Protein AF-A0A2K3KRR8-F1 (afdb_monomer)

InterPro domains:
  IPR031781 SF3A2 domain [PF16835] (1-71)
  IPR052092 Splicing Factor 3A Subunit 2 [PTHR23205] (1-74)

Nearest PDB structures (foldseek):
  7abi-assembly1_F  TM=7.732E-01  e=9.286E-05  Homo sapiens
  8qo9-assembly1_8  TM=7.800E-01  e=1.039E-04  Homo sapiens
  7vpx-assembly1_B  TM=7.740E-01  e=9.286E-05  Homo sapiens
  8qzs-assembly1_8  TM=7.764E-01  e=1.099E-04  Homo sapiens
  6ahd-assembly1_v  TM=5.864E-01  e=1.822E-04  Homo sapiens

pLDDT: mean 88.34, std 11.56, range [38.94, 97.06]

Structure (mmCIF, N/CA/C/O backbone):
data_AF-A0A2K3KRR8-F1
#
_entry.id   AF-A0A2K3KRR8-F1
#
loop_
_atom_site.group_PDB
_atom_site.id
_atom_site.type_symbol
_atom_site.label_atom_id
_atom_site.label_alt_id
_atom_site.label_comp_id
_atom_site.label_asym_id
_atom_site.label_entity_id
_atom_site.label_seq_id
_atom_site.pdbx_PDB_ins_code
_atom_site.Cartn_x
_atom_site.Cartn_y
_atom_site.Cartn_z
_atom_site.occupancy
_atom_site.B_iso_or_equiv
_atom_site.auth_seq_id
_atom_site.auth_comp_id
_atom_site.auth_asym_id
_atom_site.auth_atom_id
_atom_site.pdbx_PDB_model_num
ATOM 1 N N . ILE A 1 1 ? 6.461 -4.289 0.770 1.00 93.44 1 ILE A N 1
ATOM 2 C CA . ILE A 1 1 ? 5.777 -5.030 -0.317 1.00 93.44 1 ILE A CA 1
ATOM 3 C C . ILE A 1 1 ? 6.635 -4.861 -1.552 1.00 93.44 1 ILE A C 1
ATOM 5 O O . ILE A 1 1 ? 6.982 -3.727 -1.859 1.00 93.44 1 ILE A O 1
ATOM 9 N N . GLU A 1 2 ? 7.028 -5.951 -2.191 1.00 96.06 2 GLU A N 1
ATOM 10 C CA . GLU A 1 2 ? 7.893 -5.929 -3.375 1.00 96.06 2 GLU A CA 1
ATOM 11 C C . GLU A 1 2 ? 7.036 -6.018 -4.641 1.00 96.06 2 GLU A C 1
ATOM 13 O O . GLU A 1 2 ? 6.080 -6.791 -4.678 1.00 96.06 2 GLU A O 1
ATOM 18 N N . TYR A 1 3 ? 7.373 -5.226 -5.659 1.00 96.81 3 TYR A N 1
ATOM 19 C CA . TYR A 1 3 ? 6.672 -5.191 -6.945 1.00 96.81 3 TYR A CA 1
ATOM 20 C C . TYR A 1 3 ? 7.658 -5.291 -8.126 1.00 96.81 3 TYR A C 1
ATOM 22 O O . TYR A 1 3 ? 7.762 -4.346 -8.910 1.00 96.8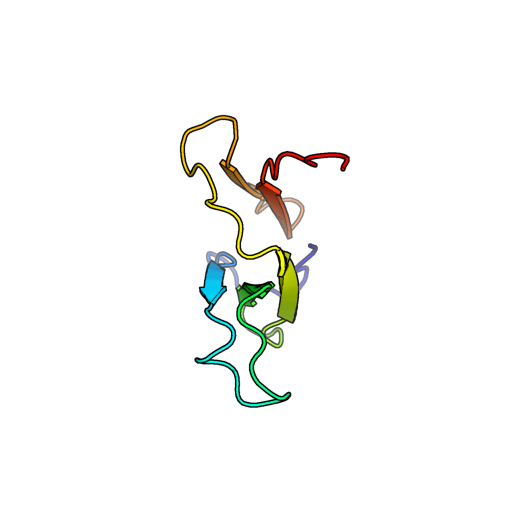1 3 TYR A O 1
ATOM 30 N N . PRO A 1 4 ? 8.411 -6.399 -8.271 1.00 96.38 4 PRO A N 1
ATOM 31 C CA . PRO A 1 4 ? 9.474 -6.533 -9.277 1.00 96.38 4 PRO A CA 1
ATOM 32 C C . PRO A 1 4 ? 9.025 -6.308 -10.736 1.00 96.38 4 PRO A C 1
ATOM 34 O O . PRO A 1 4 ? 9.815 -5.845 -11.560 1.00 96.38 4 PRO A O 1
ATOM 37 N N . GLU A 1 5 ? 7.759 -6.576 -11.055 1.00 96.38 5 GLU A N 1
ATOM 38 C CA . GLU A 1 5 ? 7.174 -6.508 -12.403 1.00 96.38 5 GLU A CA 1
ATOM 39 C C . GLU A 1 5 ? 6.327 -5.248 -12.641 1.00 96.38 5 GLU A C 1
ATOM 41 O O . GLU A 1 5 ? 5.688 -5.138 -13.683 1.00 96.38 5 GLU A O 1
ATOM 46 N N . ILE A 1 6 ? 6.303 -4.288 -11.703 1.00 95.38 6 ILE A N 1
ATOM 47 C CA . ILE A 1 6 ? 5.573 -3.029 -11.917 1.00 95.38 6 ILE A CA 1
ATOM 48 C C . ILE A 1 6 ? 6.110 -2.310 -13.159 1.00 95.38 6 ILE A C 1
ATOM 50 O O . ILE A 1 6 ? 7.330 -2.277 -13.374 1.00 95.38 6 ILE A O 1
ATOM 54 N N . GLU A 1 7 ? 5.193 -1.743 -13.947 1.00 91.38 7 GLU A N 1
ATOM 55 C CA . GLU A 1 7 ? 5.519 -0.964 -15.143 1.00 91.38 7 GLU A CA 1
ATOM 56 C C . GLU A 1 7 ? 6.483 0.187 -14.826 1.00 91.38 7 GLU A C 1
ATOM 58 O O . GLU A 1 7 ? 6.415 0.821 -13.765 1.00 91.38 7 GLU A O 1
ATOM 63 N N . ASP A 1 8 ? 7.367 0.490 -15.776 1.00 83.19 8 ASP A N 1
ATOM 64 C CA . ASP A 1 8 ? 8.306 1.598 -15.644 1.00 83.19 8 ASP A CA 1
ATOM 65 C C . ASP A 1 8 ? 7.553 2.921 -15.439 1.00 83.19 8 ASP A C 1
ATOM 67 O O . ASP A 1 8 ? 6.542 3.197 -16.083 1.00 83.19 8 ASP A O 1
ATOM 71 N N . LEU A 1 9 ? 8.055 3.755 -14.520 1.00 86.88 9 LEU A N 1
ATOM 72 C CA . LEU A 1 9 ? 7.450 5.029 -14.089 1.00 86.88 9 LEU A CA 1
ATOM 73 C C . LEU A 1 9 ? 6.108 4.908 -13.337 1.00 86.88 9 LEU A C 1
ATOM 75 O O . LEU A 1 9 ? 5.621 5.916 -12.810 1.00 86.88 9 LEU A O 1
ATOM 79 N N . ALA A 1 10 ? 5.520 3.715 -13.225 1.00 92.88 10 ALA A N 1
ATOM 80 C CA . ALA A 1 10 ? 4.360 3.498 -12.375 1.00 92.88 10 ALA A CA 1
ATOM 81 C C . ALA A 1 10 ? 4.769 3.445 -10.893 1.00 92.88 10 ALA A C 1
ATOM 83 O O . ALA A 1 10 ? 5.903 3.137 -10.525 1.00 92.88 10 ALA A O 1
ATOM 84 N N . LYS A 1 11 ? 3.821 3.786 -10.013 1.00 94.62 11 LYS A N 1
ATOM 85 C CA . LYS A 1 11 ? 4.013 3.709 -8.563 1.00 94.62 11 LYS A CA 1
ATOM 86 C C . LYS A 1 11 ? 2.825 3.029 -7.892 1.00 94.62 11 LYS A C 1
ATOM 88 O O . LYS A 1 11 ? 1.679 3.320 -8.260 1.00 94.62 11 LYS A O 1
ATOM 93 N N . PRO A 1 12 ? 3.071 2.192 -6.875 1.00 97.06 12 PRO A N 1
ATOM 94 C CA . PRO A 1 12 ? 2.007 1.579 -6.102 1.00 97.06 12 PRO A CA 1
ATOM 95 C C . PRO A 1 12 ? 1.182 2.638 -5.366 1.00 97.06 12 PRO A C 1
ATOM 97 O O . PRO A 1 12 ? 1.665 3.709 -4.978 1.00 97.06 12 PRO A O 1
ATOM 100 N N . ARG A 1 13 ? -0.096 2.328 -5.165 1.00 96.06 13 ARG A N 1
ATOM 101 C CA . ARG A 1 13 ? -1.061 3.161 -4.447 1.00 96.06 13 ARG A CA 1
ATOM 102 C C . ARG A 1 13 ? -1.564 2.414 -3.226 1.00 96.06 13 ARG A C 1
ATOM 104 O O . ARG A 1 13 ? -1.655 1.190 -3.231 1.00 96.06 13 ARG A O 1
ATOM 111 N N . HIS 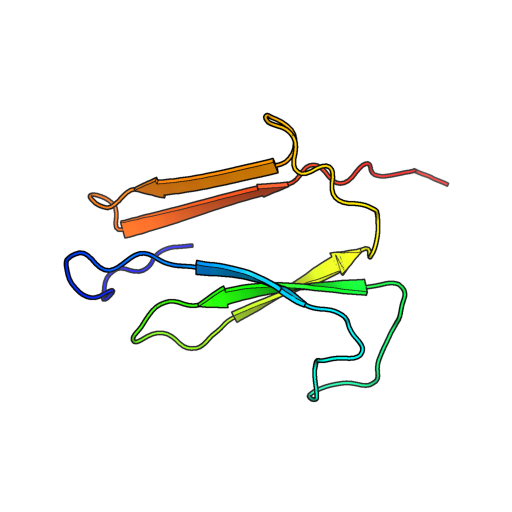A 1 14 ? -1.939 3.164 -2.200 1.00 94.88 14 HIS A N 1
ATOM 112 C CA . HIS A 1 14 ? -2.619 2.6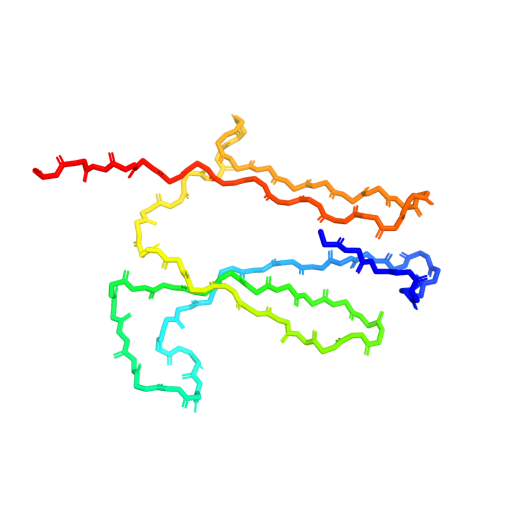15 -1.037 1.00 94.88 14 HIS A CA 1
ATOM 113 C C . HIS A 1 14 ? -3.808 3.488 -0.648 1.00 94.88 14 HIS A C 1
ATOM 115 O O . HIS A 1 14 ? -3.811 4.696 -0.895 1.00 94.88 14 HIS A O 1
ATOM 121 N N . ARG A 1 15 ? -4.825 2.876 -0.041 1.00 93.38 15 ARG A N 1
ATOM 122 C CA . ARG A 1 15 ? -5.946 3.597 0.574 1.00 93.38 15 ARG A CA 1
ATOM 123 C C . ARG A 1 15 ? -6.536 2.805 1.729 1.00 93.38 15 ARG A C 1
ATOM 125 O O . ARG A 1 15 ? -6.495 1.580 1.719 1.00 93.38 15 ARG A O 1
ATOM 132 N N . PHE A 1 16 ? -7.153 3.505 2.672 1.00 92.31 16 PHE A N 1
ATOM 133 C CA . PHE A 1 16 ? -8.046 2.874 3.638 1.00 92.31 16 PHE A CA 1
ATOM 134 C C . PHE A 1 16 ? -9.439 2.715 3.023 1.00 92.31 16 PHE A C 1
ATOM 136 O O . PHE A 1 16 ? -9.931 3.618 2.345 1.00 92.31 16 PHE A O 1
ATOM 143 N N . MET A 1 17 ? -10.053 1.559 3.245 1.00 93.88 17 MET A N 1
ATOM 144 C CA . MET A 1 17 ? -11.403 1.209 2.818 1.00 93.88 17 MET A CA 1
ATOM 145 C C . MET A 1 17 ? -12.212 0.767 4.035 1.00 93.88 17 MET A C 1
ATOM 147 O O . MET A 1 17 ? -11.757 -0.046 4.842 1.00 93.88 17 MET A O 1
ATOM 151 N N . SER A 1 18 ? -13.428 1.291 4.152 1.00 92.69 18 SER A N 1
ATOM 152 C CA . SER A 1 18 ? -14.365 0.906 5.205 1.00 92.69 18 SER A CA 1
ATOM 153 C C . SER A 1 18 ? -14.793 -0.559 5.076 1.00 92.69 18 SER A C 1
ATOM 155 O O . SER A 1 18 ? -14.911 -1.091 3.970 1.00 92.69 18 SER A O 1
ATOM 157 N N . SER A 1 19 ? -15.109 -1.219 6.193 1.00 93.00 19 SER A N 1
ATOM 158 C CA . SER A 1 19 ? -15.671 -2.574 6.159 1.00 93.00 19 SER A CA 1
ATOM 159 C C . SER A 1 19 ? -17.063 -2.670 5.538 1.00 93.00 19 SER A C 1
ATOM 161 O O . SER A 1 19 ? -17.463 -3.771 5.160 1.00 93.00 19 SER A O 1
ATOM 163 N N . TYR A 1 20 ? -17.757 -1.541 5.377 1.00 92.75 20 TYR A N 1
ATOM 164 C CA . TYR A 1 20 ? -19.007 -1.448 4.621 1.00 92.75 20 TYR A CA 1
ATOM 165 C C . TYR A 1 20 ? -18.800 -1.464 3.094 1.00 92.75 20 TYR A C 1
ATOM 167 O O . TYR A 1 20 ? -19.704 -1.872 2.374 1.00 92.75 20 TYR A O 1
ATOM 175 N N . GLU A 1 21 ? -17.642 -1.022 2.584 1.00 91.12 21 GLU A N 1
ATOM 176 C CA . GLU A 1 21 ? -17.366 -0.969 1.134 1.00 91.12 21 GLU A CA 1
ATOM 177 C C . GLU A 1 21 ? -16.989 -2.338 0.549 1.00 91.12 21 GLU A C 1
ATOM 179 O O . GLU A 1 21 ? -17.292 -2.627 -0.610 1.00 91.12 21 GLU A O 1
ATOM 184 N N . GLN A 1 22 ? -16.304 -3.176 1.331 1.00 87.44 22 GLN A N 1
ATOM 185 C CA . GLN A 1 22 ? -15.867 -4.495 0.872 1.00 87.44 22 GLN A CA 1
ATOM 186 C C . GLN A 1 22 ? -17.050 -5.466 0.724 1.00 87.44 22 GLN A C 1
ATOM 188 O O . GLN A 1 22 ? -18.025 -5.386 1.466 1.00 87.44 22 GLN A O 1
ATOM 193 N N . ARG A 1 23 ? -16.955 -6.404 -0.228 1.00 88.44 23 ARG A N 1
ATOM 194 C CA . ARG A 1 23 ? -18.043 -7.337 -0.590 1.00 88.44 23 ARG A CA 1
ATOM 195 C C . ARG A 1 23 ? -17.707 -8.819 -0.373 1.00 88.44 23 ARG A C 1
ATOM 197 O O . ARG A 1 23 ? -18.455 -9.674 -0.829 1.00 88.44 23 ARG A O 1
ATOM 204 N N . VAL A 1 24 ? -16.579 -9.128 0.268 1.00 88.75 24 VAL A N 1
ATOM 205 C CA . VAL A 1 24 ? -16.074 -10.508 0.405 1.00 88.75 24 VAL A CA 1
ATOM 206 C C . VAL A 1 24 ? -16.596 -11.167 1.679 1.00 88.75 24 VAL A C 1
ATOM 208 O O . VAL A 1 24 ? -16.999 -12.324 1.658 1.00 88.75 24 VAL A O 1
ATOM 211 N N . GLN A 1 25 ? -16.609 -10.431 2.790 1.00 88.94 25 GLN A N 1
ATOM 212 C CA . GLN A 1 25 ? -17.051 -10.929 4.091 1.00 88.94 25 GLN A CA 1
ATOM 213 C C . GLN A 1 25 ? -18.134 -10.030 4.702 1.00 88.94 25 GLN A C 1
ATOM 215 O O . GLN A 1 25 ? -18.340 -8.913 4.225 1.00 88.94 25 GLN A O 1
ATOM 220 N N . PRO A 1 26 ? -18.850 -10.470 5.752 1.00 92.06 26 PRO A N 1
ATOM 221 C CA . PRO A 1 26 ? -19.763 -9.593 6.477 1.00 92.06 26 PRO A CA 1
ATOM 222 C C . PRO A 1 26 ? -19.045 -8.353 7.020 1.00 92.06 26 PRO A C 1
ATOM 224 O O . PRO A 1 26 ? -17.879 -8.417 7.422 1.00 92.06 26 PRO A O 1
ATOM 227 N N . PHE A 1 27 ? -19.740 -7.216 7.035 1.00 92.25 27 PHE A N 1
ATOM 228 C CA . PHE A 1 27 ? -19.170 -5.979 7.562 1.00 92.25 27 PHE A CA 1
ATOM 229 C C . PHE A 1 27 ? -18.892 -6.111 9.071 1.00 92.25 27 PHE A C 1
ATOM 231 O O . PHE A 1 27 ? -19.683 -6.679 9.823 1.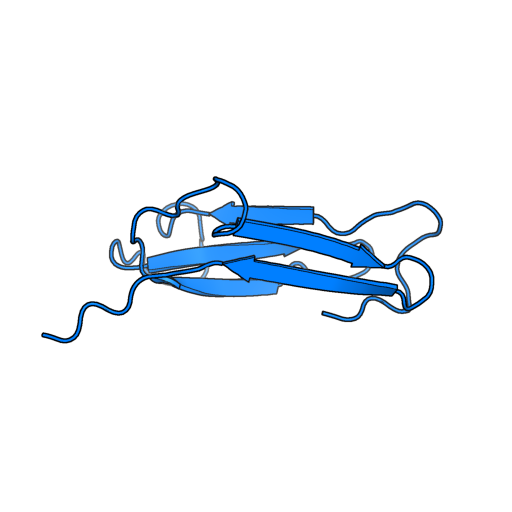00 92.25 27 PHE A O 1
ATOM 238 N N . ASP A 1 28 ? -17.775 -5.545 9.528 1.00 93.12 28 ASP A N 1
ATOM 239 C CA . ASP A 1 28 ? -17.437 -5.434 10.950 1.00 93.12 28 ASP A CA 1
ATOM 240 C C . ASP A 1 28 ? -16.845 -4.048 11.205 1.00 93.12 28 ASP A C 1
ATOM 242 O O . ASP A 1 28 ? -15.726 -3.74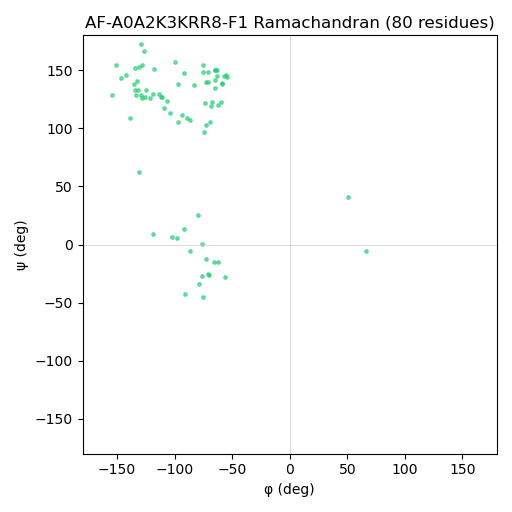4 10.785 1.00 93.12 28 ASP A O 1
ATOM 246 N N . LYS A 1 29 ? -17.605 -3.193 11.896 1.00 91.56 29 LYS A N 1
ATOM 247 C CA . LYS A 1 29 ? -17.232 -1.797 12.176 1.00 91.56 29 LYS A CA 1
ATOM 248 C C . LYS A 1 29 ? -15.965 -1.643 13.023 1.00 91.56 29 LYS A C 1
ATOM 250 O O . LYS A 1 29 ? -15.429 -0.547 13.113 1.00 91.56 29 LYS A O 1
ATOM 255 N N . ARG A 1 30 ? -15.495 -2.714 13.675 1.00 91.38 30 ARG A N 1
ATOM 256 C CA . ARG A 1 30 ? -14.248 -2.695 14.458 1.00 91.38 30 ARG A CA 1
ATOM 257 C C . ARG A 1 30 ? -13.011 -2.654 13.570 1.00 91.38 30 ARG A C 1
ATOM 259 O O . ARG A 1 30 ? -11.920 -2.398 14.074 1.00 91.38 30 ARG A O 1
ATOM 266 N N . TYR A 1 31 ? -13.176 -2.899 12.272 1.00 91.06 31 TYR A N 1
ATOM 267 C CA . TYR A 1 31 ? -12.082 -3.010 11.328 1.00 91.06 31 TYR A CA 1
ATOM 268 C C . TYR A 1 31 ? -12.304 -2.165 10.078 1.00 91.06 31 TYR A C 1
ATOM 270 O O . TYR A 1 31 ? -13.427 -1.940 9.631 1.00 91.06 31 TYR A O 1
ATOM 278 N N . GLN A 1 32 ? -11.188 -1.776 9.485 1.00 92.38 32 GLN A N 1
ATOM 279 C CA . GLN A 1 32 ? -11.064 -1.198 8.154 1.00 92.38 32 GLN A CA 1
ATOM 280 C C . GLN A 1 32 ? -9.984 -1.978 7.391 1.00 92.38 32 GLN A C 1
ATOM 282 O O . GLN A 1 32 ? -9.305 -2.835 7.965 1.00 92.38 32 GLN A O 1
ATOM 287 N N . TYR A 1 33 ? -9.821 -1.707 6.101 1.00 92.25 33 TYR A N 1
ATOM 288 C CA . TYR A 1 33 ? -8.862 -2.410 5.253 1.00 92.25 33 TYR A CA 1
ATOM 289 C C . TYR A 1 33 ? -7.873 -1.419 4.661 1.00 92.25 33 TYR A C 1
ATOM 291 O O . TYR A 1 33 ? -8.280 -0.444 4.035 1.00 92.25 33 TYR A O 1
ATOM 299 N N . LEU A 1 34 ? -6.579 -1.669 4.840 1.00 93.25 34 LEU A N 1
ATOM 300 C CA . LEU A 1 34 ? -5.523 -0.960 4.129 1.00 93.25 34 LEU A CA 1
ATOM 301 C C . LEU A 1 34 ? -5.238 -1.703 2.825 1.00 93.25 34 LEU A C 1
ATOM 303 O O . LEU A 1 34 ? -4.710 -2.813 2.848 1.00 93.25 34 LEU A O 1
ATOM 307 N N . LEU A 1 35 ? -5.632 -1.106 1.705 1.00 95.06 35 LEU A N 1
ATOM 308 C CA . LEU A 1 35 ? -5.483 -1.666 0.367 1.00 95.06 35 LEU A CA 1
ATOM 309 C C . LEU A 1 35 ? -4.169 -1.215 -0.243 1.00 95.06 35 LEU A C 1
ATOM 311 O O . LEU A 1 35 ? -3.759 -0.071 -0.041 1.00 95.06 35 LEU A O 1
ATOM 315 N N . PHE A 1 36 ? -3.593 -2.083 -1.063 1.00 96.69 36 PHE A N 1
ATOM 316 C CA . PHE A 1 36 ? -2.444 -1.807 -1.907 1.00 96.69 36 PHE A CA 1
ATOM 317 C C . PHE A 1 36 ? -2.748 -2.248 -3.334 1.00 96.69 36 PHE A C 1
ATOM 319 O O . PHE A 1 36 ? -3.180 -3.377 -3.543 1.00 96.69 36 PHE A O 1
ATOM 326 N N . ALA A 1 37 ? -2.530 -1.355 -4.295 1.00 96.38 37 ALA A N 1
ATOM 327 C CA . ALA A 1 37 ? -2.775 -1.604 -5.709 1.00 96.38 37 ALA A CA 1
ATOM 328 C C . ALA A 1 37 ? -1.562 -1.176 -6.540 1.00 96.38 37 ALA A C 1
ATOM 330 O O . ALA A 1 37 ? -1.040 -0.071 -6.357 1.00 96.38 37 ALA A O 1
ATOM 331 N N . ALA A 1 38 ? -1.143 -2.039 -7.457 1.00 96.88 38 ALA A N 1
ATOM 332 C CA . ALA A 1 38 ? -0.089 -1.791 -8.430 1.00 96.88 38 ALA A CA 1
ATOM 333 C C . ALA A 1 38 ? -0.338 -2.695 -9.638 1.00 96.88 38 ALA A C 1
ATOM 335 O O . ALA A 1 38 ? -0.493 -3.888 -9.443 1.00 96.88 38 ALA A O 1
ATOM 336 N N . GLU A 1 39 ? -0.362 -2.166 -10.858 1.00 94.75 39 GLU A N 1
ATOM 337 C CA . GLU A 1 39 ? -0.422 -3.007 -12.064 1.00 94.75 39 GLU A CA 1
ATOM 338 C C . GLU A 1 39 ? 0.944 -3.685 -12.289 1.00 94.75 39 GLU A C 1
ATOM 340 O O . GLU A 1 39 ? 1.967 -3.029 -12.062 1.00 94.75 39 GLU A O 1
ATOM 345 N N . PRO A 1 40 ? 1.010 -4.967 -12.698 1.00 96.06 40 PRO A N 1
ATOM 346 C CA . PRO A 1 40 ? -0.090 -5.881 -13.055 1.00 96.06 40 PRO A CA 1
ATOM 347 C C . PRO A 1 40 ? -0.615 -6.733 -11.877 1.00 96.06 40 PRO A C 1
ATOM 349 O O . PRO A 1 40 ? -1.294 -7.741 -12.076 1.00 96.06 40 PRO A O 1
ATOM 352 N N . TYR A 1 41 ? -0.251 -6.392 -10.641 1.00 96.31 41 TYR A N 1
ATOM 353 C CA . TYR A 1 41 ? -0.585 -7.171 -9.454 1.00 96.31 41 TYR A CA 1
ATOM 354 C C . TYR A 1 41 ? -2.047 -7.016 -9.041 1.00 96.31 41 TYR A C 1
ATOM 356 O O . TYR A 1 41 ? -2.657 -5.947 -9.126 1.00 96.31 41 TYR A O 1
ATOM 364 N N . GLU A 1 42 ? -2.593 -8.086 -8.472 1.00 95.94 42 GLU A N 1
ATOM 365 C CA . GLU A 1 42 ? -3.888 -8.012 -7.813 1.00 95.94 42 GLU A CA 1
ATOM 366 C C . GLU A 1 42 ? -3.839 -7.068 -6.605 1.00 95.94 42 GLU A C 1
ATOM 368 O O . GLU A 1 42 ? -2.851 -6.977 -5.870 1.00 95.94 42 GLU A O 1
ATOM 373 N N . THR A 1 43 ? -4.950 -6.369 -6.371 1.00 94.88 43 THR A N 1
ATOM 374 C CA . THR A 1 43 ? -5.079 -5.519 -5.188 1.00 94.88 43 THR A CA 1
ATOM 375 C C . THR A 1 43 ? -5.149 -6.389 -3.939 1.00 94.88 43 THR A C 1
ATOM 377 O O . THR A 1 43 ? -6.096 -7.154 -3.760 1.00 94.88 43 THR A O 1
ATOM 380 N N . ILE A 1 44 ? -4.193 -6.213 -3.032 1.00 94.94 44 ILE A N 1
ATOM 381 C CA . ILE A 1 44 ? -4.189 -6.879 -1.726 1.00 94.94 44 ILE A CA 1
ATOM 382 C C . ILE A 1 44 ? -4.712 -5.937 -0.644 1.00 94.94 44 ILE A C 1
ATOM 384 O O . ILE A 1 44 ? -4.666 -4.712 -0.783 1.00 94.94 44 ILE A O 1
ATOM 388 N N . SER A 1 45 ? -5.210 -6.491 0.462 1.00 93.44 45 SER A N 1
ATOM 389 C CA . SER A 1 45 ? -5.662 -5.682 1.594 1.00 93.44 45 SER A CA 1
ATOM 390 C C . SER A 1 45 ? -5.326 -6.312 2.939 1.00 93.44 45 SER A C 1
ATOM 392 O O . SER A 1 45 ? -5.373 -7.530 3.095 1.00 93.44 45 SER A O 1
ATOM 394 N N . PHE A 1 46 ? -5.027 -5.467 3.923 1.00 91.81 46 PHE A N 1
ATOM 395 C CA . PHE A 1 46 ? -4.786 -5.869 5.304 1.00 91.81 46 PHE A CA 1
ATOM 396 C C . PHE A 1 46 ? -5.914 -5.359 6.191 1.00 91.81 46 PHE A C 1
ATOM 398 O O . PHE A 1 46 ? -6.220 -4.167 6.196 1.00 91.81 46 PHE A O 1
ATOM 405 N N . LYS A 1 47 ? -6.525 -6.260 6.961 1.00 91.31 47 LYS A N 1
ATOM 406 C CA . LYS A 1 47 ? -7.526 -5.911 7.970 1.00 91.31 47 LYS A CA 1
ATOM 407 C C . LYS A 1 47 ? -6.825 -5.259 9.164 1.00 91.31 47 LYS A C 1
ATOM 409 O O . LYS A 1 47 ? -5.973 -5.884 9.786 1.00 91.31 47 LYS A O 1
ATOM 414 N N . VAL A 1 48 ? -7.201 -4.030 9.497 1.00 90.25 48 VAL A N 1
ATOM 415 C CA . VAL A 1 48 ? -6.626 -3.257 10.609 1.00 90.25 48 VAL A CA 1
ATOM 416 C C . VAL A 1 48 ? -7.738 -2.716 11.515 1.00 90.25 48 VAL A C 1
ATOM 418 O O . VAL A 1 48 ? -8.870 -2.554 11.047 1.00 90.25 48 VAL A O 1
ATOM 421 N N . PRO A 1 49 ? -7.475 -2.453 12.807 1.00 90.81 49 PRO A N 1
ATOM 422 C CA . PRO A 1 49 ?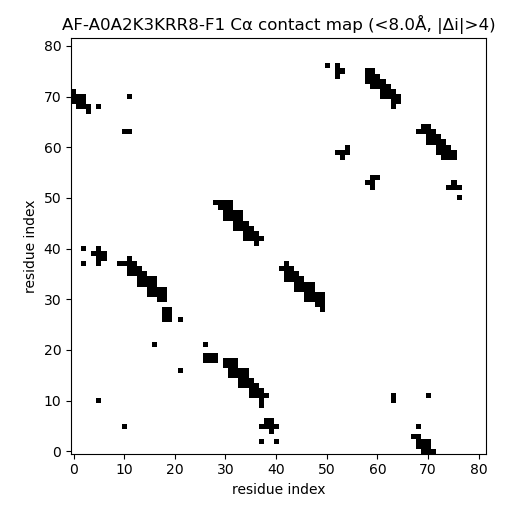 -8.454 -1.821 13.687 1.00 90.81 49 PRO A CA 1
ATOM 423 C C . PRO A 1 49 ? -8.972 -0.496 13.111 1.00 90.81 49 PRO A C 1
ATOM 425 O O . PRO A 1 49 ? -8.227 0.269 12.496 1.00 90.81 49 PRO A O 1
ATOM 428 N N . SER A 1 50 ? -10.255 -0.204 13.325 1.00 87.50 50 SER A N 1
ATOM 429 C CA . SER A 1 50 ? -10.901 1.034 12.861 1.00 87.50 50 SER A CA 1
ATOM 430 C C . SER A 1 50 ? -10.602 2.247 13.759 1.00 87.50 50 SER A C 1
ATOM 432 O O . SER A 1 50 ? -11.400 3.180 13.830 1.00 87.50 50 SER A O 1
ATOM 434 N N . THR A 1 51 ? -9.475 2.230 14.472 1.00 84.75 51 THR A N 1
ATOM 435 C CA . THR A 1 51 ? -8.983 3.374 15.247 1.00 84.75 51 THR A CA 1
ATOM 436 C C . THR A 1 51 ? -8.633 4.528 14.319 1.00 84.75 51 THR A C 1
ATOM 438 O O . THR A 1 51 ? -8.223 4.315 13.176 1.00 84.75 51 THR A O 1
ATOM 441 N N . GLU A 1 52 ? -8.776 5.751 14.821 1.00 80.19 52 GLU A N 1
ATOM 442 C CA . GLU A 1 52 ? -8.415 6.946 14.071 1.00 80.19 52 GLU A CA 1
ATOM 443 C C . GLU A 1 52 ? -6.926 6.901 13.706 1.00 80.19 52 GLU A C 1
ATOM 445 O O . GLU A 1 52 ? -6.061 6.730 14.567 1.00 80.19 52 GLU A O 1
ATOM 450 N N . ILE A 1 53 ? -6.635 6.990 12.407 1.00 77.38 53 ILE A N 1
ATOM 451 C CA . ILE A 1 53 ? -5.263 6.978 11.909 1.00 77.38 53 ILE A CA 1
ATOM 452 C C . ILE A 1 53 ? -4.813 8.418 11.779 1.00 77.38 53 ILE A C 1
ATOM 454 O O . ILE A 1 53 ? -5.286 9.161 10.917 1.00 77.38 53 ILE A O 1
ATOM 458 N N . ASP A 1 54 ? -3.871 8.788 12.635 1.00 79.75 54 ASP A N 1
ATOM 459 C CA . ASP A 1 54 ? -3.205 10.072 12.552 1.00 79.75 54 ASP A CA 1
ATOM 460 C C . ASP A 1 54 ? -2.316 10.095 11.301 1.00 79.75 54 ASP A C 1
ATOM 462 O O . ASP A 1 54 ? -1.265 9.455 11.248 1.00 79.75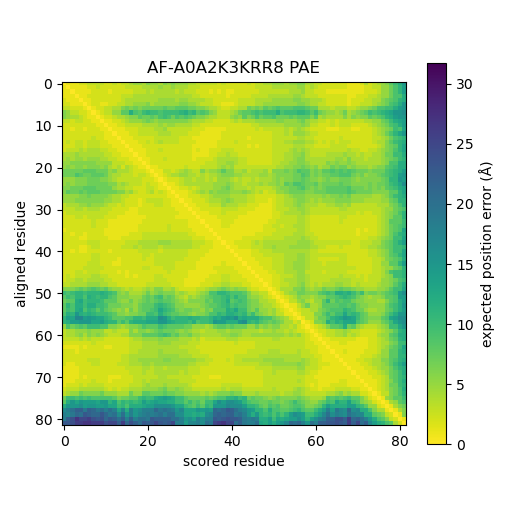 54 ASP A O 1
ATOM 466 N N . LYS A 1 55 ? -2.773 10.817 10.270 1.00 77.06 55 LYS A N 1
ATOM 467 C CA . LYS A 1 55 ? -2.064 10.965 8.992 1.00 77.06 55 LYS A CA 1
ATOM 468 C C . LYS A 1 55 ? -0.886 11.941 9.067 1.00 77.06 55 LYS A C 1
ATOM 470 O O . LYS A 1 55 ? -0.248 12.181 8.044 1.00 77.06 55 LYS A O 1
ATOM 475 N N . SER A 1 56 ? -0.614 12.538 10.230 1.00 80.56 56 SER A N 1
ATOM 476 C CA . SER A 1 56 ? 0.544 13.409 10.398 1.00 80.56 56 SER A CA 1
ATOM 477 C C . SER A 1 56 ? 1.845 12.605 10.384 1.00 80.56 56 SER A C 1
ATOM 479 O O . SER A 1 56 ? 1.965 11.521 10.961 1.00 80.56 56 SER A O 1
ATOM 481 N N . THR A 1 57 ? 2.860 13.155 9.726 1.00 74.75 57 THR A N 1
ATOM 482 C CA . THR A 1 57 ? 4.235 12.661 9.837 1.00 74.75 57 THR A CA 1
ATOM 483 C C . THR A 1 57 ? 4.725 12.886 11.277 1.00 74.75 57 THR A C 1
ATOM 485 O O . THR A 1 57 ? 4.530 13.987 11.795 1.00 74.75 57 THR A O 1
ATOM 488 N N . PRO A 1 58 ? 5.374 11.908 11.946 1.00 77.62 58 PRO A N 1
ATOM 489 C CA . PRO A 1 58 ? 5.878 10.630 11.425 1.00 77.62 58 PRO A CA 1
ATOM 490 C C . PRO A 1 58 ? 4.956 9.419 11.661 1.00 77.62 58 PRO A C 1
ATOM 492 O O . PRO A 1 58 ? 5.359 8.292 11.386 1.00 77.62 58 PRO A O 1
ATOM 495 N N . LYS A 1 59 ? 3.745 9.614 12.199 1.00 80.19 59 LYS A N 1
ATOM 496 C CA . LYS A 1 59 ? 2.839 8.517 12.589 1.00 80.19 59 LYS A CA 1
ATOM 497 C C . LYS A 1 59 ? 2.255 7.767 11.397 1.00 80.19 59 LYS A C 1
ATOM 499 O O . LYS A 1 59 ? 1.923 6.590 11.526 1.00 80.19 59 LYS A O 1
ATOM 504 N N . PHE A 1 60 ? 2.153 8.425 10.249 1.00 85.94 60 PHE A N 1
ATOM 505 C CA . PHE A 1 60 ? 1.817 7.792 8.986 1.00 85.94 60 PHE A CA 1
ATOM 506 C C . PHE A 1 60 ? 2.842 8.173 7.925 1.00 85.9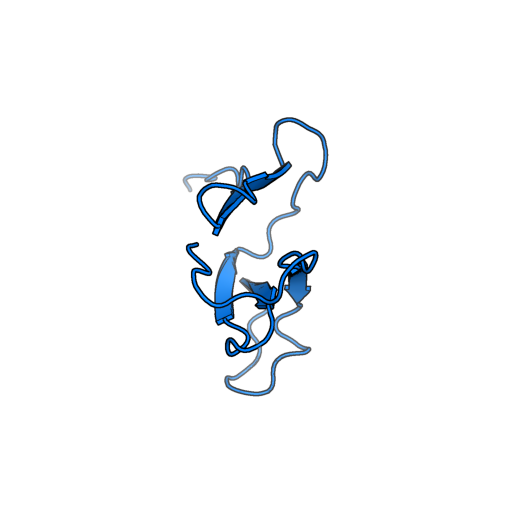4 60 PHE A C 1
ATOM 508 O O . PHE A 1 60 ? 3.103 9.352 7.691 1.00 85.94 60 PHE A O 1
ATOM 515 N N . PHE A 1 61 ? 3.427 7.170 7.281 1.00 89.56 61 PHE A N 1
ATOM 516 C CA . PHE A 1 61 ? 4.438 7.365 6.254 1.00 89.56 61 PHE A CA 1
ATOM 517 C C . PHE A 1 61 ? 4.328 6.287 5.181 1.00 89.56 61 PHE A C 1
ATOM 519 O O . PHE A 1 61 ? 4.076 5.121 5.480 1.00 89.56 61 PHE A O 1
ATOM 526 N N . SER A 1 62 ? 4.563 6.671 3.930 1.00 92.88 62 SER A N 1
ATOM 527 C CA . SER A 1 62 ? 4.682 5.742 2.812 1.00 92.88 62 SER A CA 1
ATOM 528 C C . SER A 1 62 ? 5.872 6.112 1.939 1.00 92.88 62 SER A C 1
ATOM 530 O O . SER A 1 62 ? 6.045 7.289 1.622 1.00 92.88 62 SER A O 1
ATOM 532 N N . HIS A 1 63 ? 6.633 5.119 1.497 1.00 94.94 63 HIS A N 1
ATOM 533 C CA . HIS A 1 63 ? 7.793 5.290 0.635 1.00 94.94 63 HIS A CA 1
ATOM 534 C C . HIS A 1 63 ? 7.782 4.271 -0.495 1.00 94.94 63 HIS A C 1
ATOM 536 O O . HIS A 1 63 ? 7.558 3.085 -0.258 1.00 94.94 63 HIS A O 1
ATOM 542 N N . TRP A 1 64 ? 8.030 4.755 -1.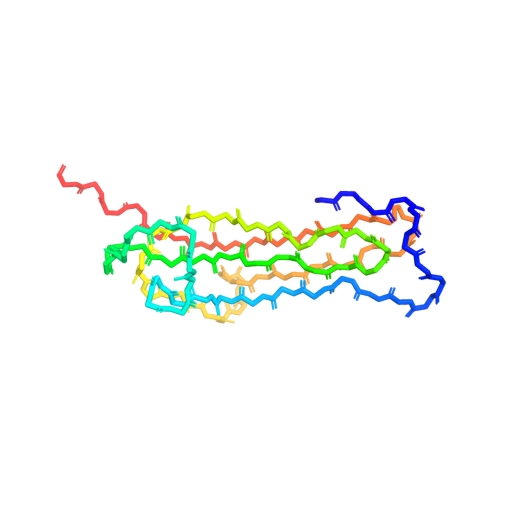709 1.00 95.75 64 TRP A N 1
ATOM 543 C CA . TRP A 1 64 ? 8.301 3.933 -2.878 1.00 95.75 64 TRP A CA 1
ATOM 544 C C . TRP A 1 64 ? 9.768 4.100 -3.240 1.00 95.75 64 TRP A C 1
ATOM 546 O O . TRP A 1 64 ? 10.185 5.214 -3.556 1.00 95.75 64 TRP A O 1
ATOM 556 N N . ASP A 1 65 ? 10.508 3.002 -3.177 1.00 95.75 65 ASP A N 1
ATOM 557 C CA . ASP A 1 65 ? 11.861 2.905 -3.698 1.00 95.75 65 ASP A CA 1
ATOM 558 C C . ASP A 1 65 ? 11.787 2.280 -5.105 1.00 95.75 65 ASP A C 1
ATOM 560 O O . ASP A 1 65 ? 11.500 1.083 -5.221 1.00 95.75 65 ASP A O 1
ATOM 564 N N . PRO A 1 66 ? 11.970 3.074 -6.178 1.00 94.25 66 PRO A N 1
ATOM 565 C CA . PRO A 1 66 ? 11.883 2.580 -7.547 1.00 94.25 66 PRO A CA 1
ATOM 566 C C . PRO A 1 66 ? 13.057 1.674 -7.934 1.00 94.25 66 PRO A C 1
ATOM 568 O O . PRO A 1 66 ? 12.877 0.832 -8.811 1.00 94.25 66 PRO A O 1
ATOM 571 N N . ASP A 1 67 ? 14.219 1.811 -7.287 1.00 94.25 67 ASP A N 1
ATOM 572 C CA . ASP A 1 67 ? 15.423 1.050 -7.633 1.00 94.25 67 ASP A CA 1
ATOM 573 C C . ASP A 1 67 ? 15.301 -0.395 -7.139 1.00 94.25 67 ASP A C 1
ATOM 575 O O . ASP A 1 67 ? 15.555 -1.343 -7.882 1.00 94.25 67 ASP A O 1
ATOM 579 N N . SER A 1 68 ? 14.844 -0.577 -5.895 1.00 96.06 68 SER A N 1
ATOM 580 C CA . SER A 1 68 ? 14.559 -1.906 -5.329 1.00 96.06 68 SER A CA 1
ATOM 581 C C . SER A 1 68 ? 13.149 -2.419 -5.636 1.00 96.06 68 SER A C 1
ATOM 583 O O . SER A 1 68 ? 12.809 -3.552 -5.291 1.00 96.06 68 SER A O 1
ATOM 585 N N . LYS A 1 69 ? 12.311 -1.590 -6.269 1.00 95.31 69 LYS A N 1
ATOM 586 C CA . LYS A 1 69 ? 10.879 -1.833 -6.485 1.00 95.31 69 LYS A CA 1
ATOM 587 C C . LYS A 1 69 ? 10.143 -2.215 -5.189 1.00 95.31 69 LYS A C 1
ATOM 589 O O . LYS A 1 69 ? 9.270 -3.091 -5.177 1.00 95.31 69 LYS A O 1
ATOM 594 N N . MET A 1 70 ? 10.473 -1.538 -4.086 1.00 96.69 70 MET A N 1
ATOM 595 C CA . MET A 1 70 ? 9.933 -1.809 -2.753 1.00 96.69 70 MET A CA 1
ATOM 596 C C . MET A 1 70 ? 9.012 -0.686 -2.266 1.00 96.69 70 MET A C 1
ATOM 598 O O . MET A 1 70 ? 9.382 0.485 -2.185 1.00 96.69 70 MET A O 1
ATOM 602 N N . PHE A 1 71 ? 7.797 -1.063 -1.864 1.00 96.62 71 PHE A N 1
ATOM 603 C CA . PHE A 1 71 ? 6.829 -0.170 -1.240 1.00 96.62 71 PHE A CA 1
ATOM 604 C C . PHE A 1 71 ? 6.683 -0.431 0.255 1.00 96.62 71 PHE A C 1
ATOM 606 O O . PHE A 1 71 ? 6.310 -1.532 0.679 1.00 96.62 71 PHE A O 1
ATOM 613 N N . THR A 1 72 ? 6.904 0.611 1.048 1.00 94.69 72 THR A N 1
ATOM 614 C CA . THR A 1 72 ? 6.822 0.576 2.508 1.00 94.69 72 THR A CA 1
ATOM 615 C C . THR A 1 72 ? 5.743 1.533 2.979 1.00 94.69 72 THR A C 1
ATOM 617 O O . THR A 1 72 ? 5.738 2.699 2.598 1.00 94.69 72 THR A O 1
ATOM 620 N N . VAL A 1 73 ? 4.845 1.056 3.839 1.00 91.75 73 VAL A N 1
ATOM 621 C CA . VAL A 1 73 ? 3.887 1.892 4.567 1.00 91.75 73 VAL A CA 1
ATOM 622 C C . VAL A 1 73 ? 4.045 1.601 6.049 1.00 91.75 73 VAL A C 1
ATOM 624 O O . VAL A 1 73 ? 3.986 0.448 6.466 1.00 91.75 73 VAL A O 1
ATOM 627 N N . SER A 1 74 ? 4.247 2.656 6.828 1.00 89.38 74 SER A N 1
ATOM 628 C CA . SER A 1 74 ? 4.285 2.619 8.283 1.00 89.38 74 SER A CA 1
ATOM 629 C C . SER A 1 74 ? 3.093 3.396 8.821 1.00 89.38 74 SER A C 1
ATOM 631 O O . SER A 1 74 ? 2.839 4.531 8.414 1.00 89.38 74 SER A O 1
ATOM 633 N N . THR A 1 75 ? 2.347 2.774 9.727 1.00 83.56 75 THR A N 1
ATOM 634 C CA . THR A 1 75 ? 1.245 3.413 10.438 1.00 83.56 75 THR A CA 1
ATOM 635 C C . THR A 1 75 ? 1.354 3.091 11.917 1.00 83.56 75 THR A C 1
ATOM 637 O O . THR A 1 75 ? 1.495 1.936 12.315 1.00 83.56 75 THR A O 1
ATOM 640 N N . PHE A 1 76 ? 1.308 4.130 12.740 1.00 77.50 76 PHE A N 1
ATOM 641 C CA . PHE A 1 76 ? 1.250 3.996 14.180 1.00 77.50 76 PHE A CA 1
ATOM 642 C C . PHE A 1 76 ? -0.209 3.857 14.606 1.00 77.50 76 PHE A C 1
ATOM 644 O O . PHE A 1 76 ? -0.972 4.821 14.582 1.00 77.50 76 PHE A O 1
ATOM 651 N N . THR A 1 77 ? -0.590 2.648 15.008 1.00 68.75 77 THR A N 1
ATOM 652 C CA . THR A 1 77 ? -1.860 2.409 15.696 1.00 68.75 77 THR A CA 1
ATOM 653 C C . THR A 1 77 ? -1.560 2.213 17.181 1.00 68.75 77 THR A C 1
ATOM 655 O O . THR A 1 77 ? -0.892 1.232 17.517 1.00 68.75 77 THR A O 1
ATOM 658 N N . PRO A 1 78 ? -1.990 3.116 18.082 1.00 61.91 78 PRO A N 1
ATOM 659 C CA . PRO A 1 78 ? -1.781 2.919 19.510 1.00 61.91 78 PRO A CA 1
ATOM 660 C C . PRO A 1 78 ? -2.510 1.651 19.970 1.00 61.91 78 PRO A C 1
ATOM 662 O O . PRO A 1 78 ? -3.730 1.532 19.848 1.00 61.91 78 PRO A O 1
ATOM 665 N N . LEU A 1 79 ? -1.748 0.695 20.501 1.00 53.97 79 LEU A N 1
ATOM 666 C CA . LEU A 1 79 ? -2.284 -0.452 21.226 1.00 53.97 79 LEU A CA 1
ATOM 667 C C . LEU A 1 79 ? -2.746 0.047 22.599 1.00 53.97 79 LEU A C 1
ATOM 669 O O . LEU A 1 79 ? -1.939 0.197 23.514 1.00 53.97 79 LEU A O 1
ATOM 673 N N . TYR A 1 80 ? -4.037 0.336 22.745 1.00 50.22 80 TYR A N 1
ATOM 674 C CA . TYR A 1 80 ? -4.632 0.475 24.072 1.00 50.22 80 TYR A CA 1
ATOM 675 C C . TYR A 1 80 ? -4.739 -0.933 24.671 1.00 50.22 80 TYR A C 1
ATOM 677 O O . TYR A 1 80 ? -5.595 -1.717 24.263 1.00 50.22 80 TYR A O 1
ATOM 685 N N . PHE A 1 81 ? -3.830 -1.283 25.584 1.00 38.94 81 PHE A N 1
ATOM 686 C CA . PHE A 1 81 ? -4.003 -2.458 26.438 1.00 38.94 81 PHE A CA 1
ATOM 687 C C . PHE A 1 81 ? -5.180 -2.175 27.385 1.00 38.94 81 PHE A C 1
ATOM 689 O O . PHE A 1 81 ? -5.175 -1.148 28.065 1.00 38.94 81 PHE A O 1
ATOM 696 N N . LEU A 1 82 ? -6.200 -3.040 27.359 1.00 46.19 82 LEU A N 1
ATOM 697 C CA . LEU A 1 82 ? -7.264 -3.083 28.369 1.00 46.19 82 LEU A CA 1
ATOM 698 C C . LEU A 1 82 ? -6.761 -3.789 29.628 1.00 46.19 82 LEU A C 1
ATOM 700 O O . LEU A 1 82 ? -5.999 -4.772 29.467 1.00 46.19 82 LEU A O 1
#

Organism: Trifolium pratense (NCBI:txid57577)

Radius of gyration: 14.33 Å; Cα contacts (8 Å, |Δi|>4): 126; chains: 1; bounding box: 35×24×44 Å

Solvent-accessible surface area (backbone atoms only — not comparable to full-atom values): 5181 Å² total; per-residue (Å²): 89,79,43,88,75,46,52,88,94,62,75,75,44,72,47,81,40,56,31,81,75,53,86,85,60,85,66,46,85,68,31,26,29,46,34,40,41,39,62,88,53,76,72,47,71,46,84,40,71,55,64,87,73,57,73,52,78,84,39,30,45,74,49,77,41,79,89,78,25,35,42,47,76,49,72,61,72,86,81,78,81,127

Foldseek 3Di:
DADPPFDPPWDKDWDKAAQVPDDPDHRDRQWIWIWIDTPPDDIDIDIDGPPDWDCDPPQWDWDQDPVRRDIDIHHDDDPPDD

Secondary structure (DSSP, 8-state):
-B-TTPPTT---EEEEEETTT--SS---TTEEEEEEEETTEEEEEEEEE------STTTEEEEEETTTTEEEEEE-------

Sequence (82 aa):
IEYPEIEDLAKPRHRFMSSYEQRVQPFDKRYQYLLFAAEPYETISFKVPSTEIDKSTPKFFSHWDPDSKMFTVSTFTPLYFL

Mean predicted aligned error: 4.9 Å